Protein AF-A0A2N6K7H3-F1 (afdb_monomer)

Sequence (40 aa):
MGDNRNSSYDSRCWGVVPRENIIGKVYKRVFPLDRIGTIE

Secondary structure (DSSP, 8-state):
--SSTTS--SHHHH-PPPGGG------EE--SGGG-EE--

Radius of gyration: 13.54 Å; Cα contacts (8 Å, |Δi|>4): 27; chains: 1; bounding box: 29×24×25 Å

Organism: NCBI:txid2019572

Structure (mmCIF, N/CA/C/O backbone):
data_AF-A0A2N6K7H3-F1
#
_entry.id   AF-A0A2N6K7H3-F1
#
loop_
_atom_site.group_PDB
_atom_site.id
_atom_site.type_symbol
_atom_site.label_atom_id
_atom_site.label_alt_id
_atom_site.label_comp_id
_atom_site.label_asym_id
_atom_site.label_entity_id
_atom_site.label_seq_id
_atom_site.pdbx_PDB_ins_code
_atom_site.Cartn_x
_atom_site.Cartn_y
_atom_site.Cartn_z
_atom_site.occupancy
_atom_site.B_iso_or_equiv
_atom_site.auth_seq_id
_atom_site.auth_comp_id
_atom_site.auth_asym_id
_atom_site.auth_atom_id
_atom_site.pdbx_PDB_model_num
ATOM 1 N N . MET A 1 1 ? -8.887 -4.723 -3.333 1.00 92.62 1 MET A N 1
ATOM 2 C CA . MET A 1 1 ? -8.395 -6.073 -2.970 1.00 92.62 1 MET A CA 1
ATOM 3 C C . MET A 1 1 ? -7.039 -6.266 -3.607 1.00 92.62 1 MET A C 1
ATOM 5 O O . MET A 1 1 ? -6.779 -5.585 -4.592 1.00 92.62 1 MET A O 1
ATOM 9 N N . GLY A 1 2 ? -6.191 -7.127 -3.047 1.00 95.88 2 GLY A N 1
ATOM 10 C CA . GLY A 1 2 ? -4.818 -7.272 -3.529 1.00 95.88 2 GLY A CA 1
ATOM 11 C C . GLY A 1 2 ? -4.765 -7.683 -5.001 1.00 95.88 2 GLY A C 1
ATOM 12 O O . GLY A 1 2 ? -5.627 -8.424 -5.480 1.00 95.88 2 GLY A O 1
ATOM 13 N N . ASP A 1 3 ? -3.762 -7.198 -5.729 1.00 95.69 3 ASP A N 1
ATOM 14 C CA . ASP A 1 3 ? -3.634 -7.469 -7.165 1.00 95.69 3 ASP A CA 1
ATOM 15 C C . ASP A 1 3 ? -3.277 -8.935 -7.447 1.00 95.69 3 ASP A C 1
ATOM 17 O O . ASP A 1 3 ? -3.792 -9.525 -8.396 1.00 95.69 3 ASP A O 1
ATOM 21 N N . ASN A 1 4 ? -2.488 -9.576 -6.572 1.00 96.88 4 ASN A N 1
ATOM 22 C CA . ASN A 1 4 ? -2.227 -11.019 -6.626 1.00 96.88 4 ASN A CA 1
ATOM 23 C C . ASN A 1 4 ? -3.410 -11.821 -6.048 1.00 96.88 4 ASN A C 1
ATOM 25 O O . ASN A 1 4 ? -3.343 -12.372 -4.948 1.00 96.88 4 ASN A O 1
ATOM 29 N N . ARG A 1 5 ? -4.530 -11.839 -6.778 1.00 95.62 5 ARG A N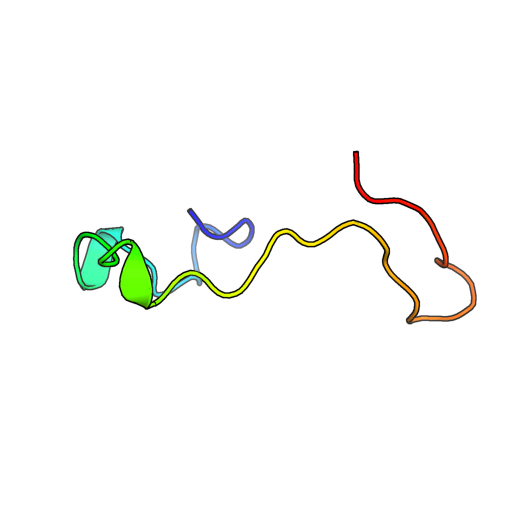 1
ATOM 30 C CA . ARG A 1 5 ? -5.851 -12.281 -6.289 1.00 95.62 5 ARG A CA 1
ATOM 31 C C . ARG A 1 5 ? -5.877 -13.675 -5.673 1.00 95.62 5 ARG A C 1
ATOM 33 O O . ARG A 1 5 ? -6.566 -13.850 -4.667 1.00 95.62 5 ARG A O 1
ATOM 40 N N . ASN A 1 6 ? -5.155 -14.623 -6.265 1.00 96.00 6 ASN A N 1
ATOM 41 C CA . ASN A 1 6 ? -5.150 -16.029 -5.850 1.00 96.00 6 ASN A CA 1
ATOM 42 C C . ASN A 1 6 ? -4.288 -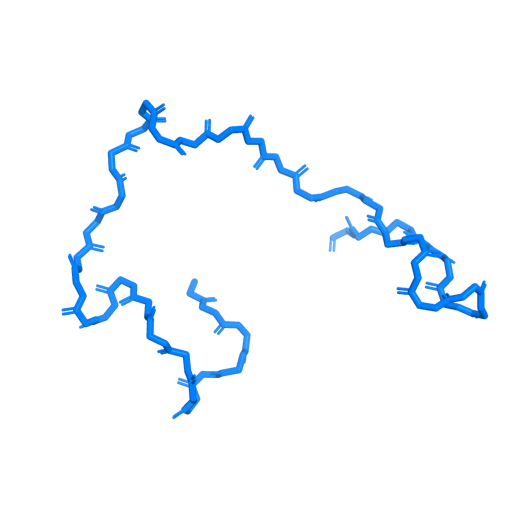16.282 -4.607 1.00 96.00 6 ASN A C 1
ATOM 44 O O . ASN A 1 6 ? -4.443 -17.311 -3.959 1.00 96.00 6 ASN A O 1
ATOM 48 N N . SER A 1 7 ? -3.392 -15.354 -4.264 1.00 97.19 7 SER A N 1
ATOM 49 C CA . SER A 1 7 ? -2.442 -15.510 -3.155 1.00 97.19 7 SER A CA 1
ATOM 50 C C . SER A 1 7 ? -2.456 -14.326 -2.185 1.00 97.19 7 SER A C 1
ATOM 52 O O . SER A 1 7 ? -1.519 -14.143 -1.415 1.00 97.19 7 SER A O 1
ATOM 54 N N . SER A 1 8 ? -3.502 -13.499 -2.219 1.00 96.94 8 SER A N 1
ATOM 55 C CA . SER A 1 8 ? -3.645 -12.339 -1.338 1.00 96.94 8 SER A CA 1
ATOM 56 C C . SER A 1 8 ? -4.595 -12.645 -0.184 1.00 96.94 8 SER A C 1
ATOM 58 O O . SER A 1 8 ? -5.768 -12.944 -0.404 1.00 96.94 8 SER A O 1
ATOM 60 N N . TYR A 1 9 ? -4.084 -12.522 1.042 1.00 97.25 9 TYR A N 1
ATOM 61 C CA . TYR A 1 9 ? -4.870 -12.565 2.273 1.00 97.25 9 TYR A CA 1
ATO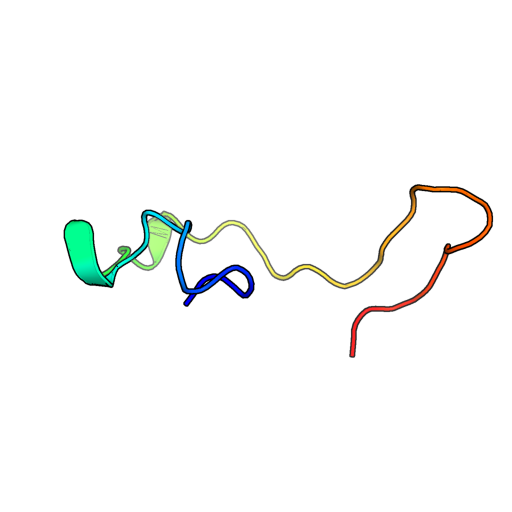M 62 C C . TYR A 1 9 ? -5.386 -11.159 2.606 1.00 97.25 9 TYR A C 1
ATOM 64 O O . TYR A 1 9 ? -4.747 -10.383 3.317 1.00 97.25 9 TYR A O 1
ATOM 72 N N . ASP A 1 10 ? -6.526 -10.795 2.030 1.00 97.12 10 ASP A N 1
ATOM 73 C CA . ASP A 1 10 ? -7.118 -9.460 2.147 1.00 97.12 10 ASP A CA 1
ATOM 74 C C . ASP A 1 10 ? -8.520 -9.511 2.774 1.00 97.12 10 ASP A C 1
ATOM 76 O O . ASP A 1 10 ? -8.904 -10.509 3.383 1.00 97.12 10 ASP A O 1
ATOM 80 N N . SER A 1 11 ? -9.293 -8.432 2.639 1.00 96.94 11 SER A N 1
ATOM 81 C CA . SER A 1 11 ? -10.633 -8.286 3.214 1.00 96.94 11 SER A CA 1
ATOM 82 C C . SER A 1 11 ? -11.613 -9.426 2.908 1.00 96.94 11 SER A C 1
ATOM 84 O O . SER A 1 11 ? -12.593 -9.575 3.631 1.00 96.94 11 SER A O 1
ATOM 86 N N . ARG A 1 12 ? -11.359 -10.263 1.890 1.00 96.56 12 ARG A N 1
ATOM 87 C CA . ARG A 1 12 ? -12.119 -11.509 1.663 1.00 96.56 12 ARG A CA 1
ATOM 88 C C . ARG A 1 12 ? -11.981 -12.515 2.808 1.00 96.56 12 ARG A C 1
ATOM 90 O O . ARG A 1 12 ? -12.889 -13.309 3.019 1.00 96.56 12 ARG A O 1
ATOM 97 N N . CYS A 1 13 ? -10.857 -12.498 3.518 1.00 97.31 13 CYS A N 1
ATOM 98 C CA . CYS A 1 13 ? -10.550 -13.417 4.610 1.00 97.31 13 CYS A CA 1
ATOM 99 C C . CYS A 1 13 ? -10.838 -12.815 5.991 1.00 97.31 13 CYS A C 1
ATOM 101 O O . CYS A 1 13 ? -11.230 -13.547 6.893 1.00 97.31 13 CYS A O 1
ATOM 103 N N . TRP A 1 14 ? -10.638 -11.503 6.171 1.00 96.69 14 TRP A N 1
ATOM 104 C CA . TRP A 1 14 ? -10.694 -10.857 7.494 1.00 96.69 14 TRP A CA 1
ATOM 105 C C . TRP A 1 14 ? -11.615 -9.628 7.591 1.00 96.69 14 TRP A C 1
ATOM 107 O O . TRP A 1 14 ? -11.689 -9.007 8.648 1.00 96.69 14 TRP A O 1
ATOM 117 N N . GLY A 1 15 ? -12.363 -9.288 6.538 1.00 97.00 15 GLY A N 1
ATOM 118 C CA . GLY A 1 15 ? -13.368 -8.220 6.572 1.00 97.00 15 GLY A CA 1
ATOM 119 C C . GLY A 1 15 ? -12.826 -6.813 6.289 1.00 97.00 15 GLY A C 1
ATOM 120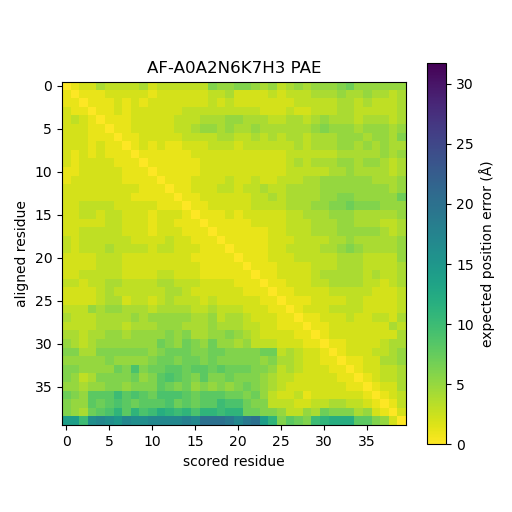 O O . GLY A 1 15 ? -11.803 -6.628 5.630 1.00 97.00 15 GLY A O 1
ATOM 121 N N . VAL A 1 16 ? -13.569 -5.789 6.714 1.00 97.25 16 VAL A N 1
ATOM 122 C CA . VAL A 1 16 ? -13.283 -4.379 6.385 1.00 97.25 16 VAL A CA 1
ATOM 123 C C . VAL A 1 16 ? -12.178 -3.783 7.266 1.00 97.25 16 VAL A C 1
ATOM 125 O O . VAL A 1 16 ? -12.063 -4.121 8.439 1.00 97.25 16 VAL A O 1
ATOM 128 N N . VAL A 1 17 ? -11.385 -2.857 6.711 1.00 97.19 17 VAL A N 1
ATOM 129 C CA . VAL A 1 17 ? -10.392 -2.076 7.473 1.00 97.19 17 VAL A CA 1
ATOM 130 C C . VAL A 1 17 ? -11.053 -0.806 8.018 1.00 97.19 17 VAL A C 1
ATOM 132 O O . VAL A 1 17 ? -11.601 -0.042 7.219 1.00 97.19 17 VAL A O 1
ATOM 135 N N . PRO A 1 18 ? -10.973 -0.531 9.330 1.00 97.94 18 PRO A N 1
ATOM 136 C CA . PRO A 1 18 ? -11.388 0.750 9.898 1.00 97.94 18 PRO A CA 1
ATOM 137 C C . PRO A 1 18 ? -10.597 1.936 9.321 1.00 97.94 18 PRO A C 1
ATOM 139 O O . PRO A 1 18 ? -9.409 1.819 9.014 1.00 97.94 18 PRO A O 1
ATOM 142 N N . ARG A 1 19 ? -11.242 3.096 9.157 1.00 97.12 19 ARG A N 1
ATOM 143 C CA . ARG A 1 19 ? -10.661 4.250 8.443 1.00 97.12 19 ARG A CA 1
ATOM 144 C C . ARG A 1 19 ? -9.423 4.818 9.141 1.00 97.12 19 ARG A C 1
ATOM 146 O O . ARG A 1 19 ? -8.514 5.290 8.468 1.00 97.12 19 ARG A O 1
ATOM 153 N N . GLU A 1 20 ? -9.384 4.751 10.461 1.00 98.12 20 GLU A N 1
ATOM 154 C CA . GLU A 1 20 ? -8.276 5.174 11.314 1.00 98.12 20 GLU A CA 1
ATOM 155 C C . GLU A 1 20 ? -6.972 4.409 11.044 1.00 98.12 20 GLU A C 1
ATOM 157 O O . GLU A 1 20 ? -5.893 4.945 11.278 1.00 98.12 20 GLU A O 1
ATOM 162 N N . ASN A 1 21 ? -7.054 3.198 10.482 1.00 97.88 21 ASN A N 1
ATOM 163 C CA . ASN A 1 21 ? -5.885 2.387 10.139 1.00 97.88 21 ASN A CA 1
ATOM 164 C C . ASN A 1 21 ? -5.320 2.711 8.743 1.00 97.88 21 ASN A C 1
ATOM 166 O O . ASN A 1 21 ? -4.319 2.126 8.325 1.00 97.88 21 ASN A O 1
ATOM 170 N N . ILE A 1 22 ? -5.946 3.623 7.989 1.00 97.38 22 ILE A N 1
ATOM 171 C CA . ILE A 1 22 ? -5.484 4.023 6.656 1.00 97.38 22 ILE A CA 1
ATOM 172 C C . ILE A 1 22 ? -4.448 5.142 6.793 1.00 97.38 22 ILE A C 1
ATOM 174 O O . ILE A 1 22 ? -4.783 6.278 7.112 1.00 97.38 22 ILE A O 1
ATOM 178 N N . ILE A 1 23 ? -3.190 4.830 6.481 1.00 97.75 23 ILE A N 1
ATOM 179 C CA . ILE A 1 23 ? -2.069 5.777 6.604 1.00 97.75 23 ILE A CA 1
ATOM 180 C C . ILE A 1 23 ? -1.942 6.686 5.368 1.00 97.75 23 ILE A C 1
ATOM 182 O O . ILE A 1 23 ? -1.634 7.868 5.495 1.00 97.75 23 ILE A O 1
ATOM 186 N N . GLY A 1 24 ? -2.173 6.167 4.155 1.00 95.75 24 GLY A N 1
ATOM 187 C CA . GLY A 1 24 ? -2.016 6.955 2.927 1.00 95.75 24 GLY A CA 1
ATOM 188 C C . GLY A 1 24 ? -2.244 6.178 1.628 1.00 95.75 24 GLY A C 1
ATOM 189 O O . GLY A 1 24 ? -2.578 4.994 1.646 1.00 95.75 24 GLY A O 1
ATOM 190 N N . LYS A 1 25 ? -2.057 6.864 0.490 1.00 95.12 25 LYS A N 1
ATOM 191 C CA . LYS A 1 25 ? -2.156 6.302 -0.870 1.00 95.12 25 LYS A CA 1
ATOM 192 C C . LYS A 1 25 ? -0.767 6.191 -1.501 1.00 95.12 25 LYS A C 1
ATOM 194 O O . LYS A 1 25 ? 0.025 7.130 -1.449 1.00 95.12 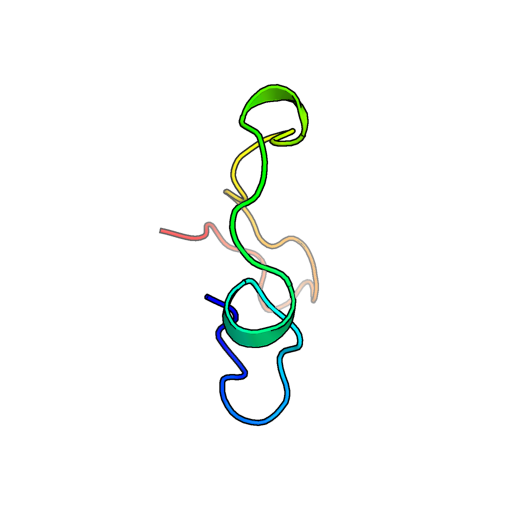25 LYS A O 1
ATOM 199 N N . VAL A 1 26 ? -0.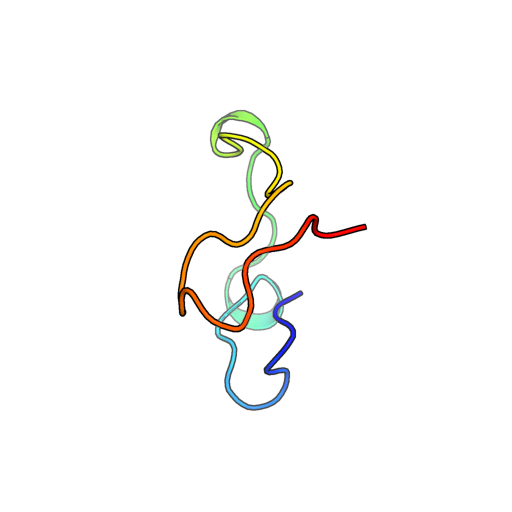489 5.056 -2.136 1.00 94.06 26 VAL A N 1
ATOM 200 C CA . VAL A 1 26 ? 0.732 4.864 -2.928 1.00 94.06 26 VAL A CA 1
ATOM 201 C C . VAL A 1 26 ? 0.662 5.739 -4.188 1.00 94.06 26 VAL A C 1
ATOM 203 O O . VAL A 1 26 ? -0.331 5.681 -4.906 1.00 94.06 26 VAL A O 1
ATOM 206 N N . TYR A 1 27 ? 1.699 6.544 -4.453 1.00 94.19 27 TYR A N 1
ATOM 207 C CA . TYR A 1 27 ? 1.733 7.479 -5.597 1.00 94.19 27 TYR A CA 1
ATOM 208 C C . TYR A 1 27 ? 2.974 7.337 -6.499 1.00 94.19 27 TYR A C 1
ATOM 210 O O . TYR A 1 27 ? 2.958 7.767 -7.653 1.00 94.19 27 TYR A O 1
ATOM 218 N N . LYS A 1 28 ? 4.061 6.729 -6.005 1.00 94.75 28 LYS A N 1
ATOM 219 C CA . LYS A 1 28 ? 5.294 6.472 -6.767 1.00 94.75 28 LYS A CA 1
ATOM 220 C C . LYS A 1 28 ? 5.888 5.117 -6.416 1.00 94.75 28 LYS A C 1
ATOM 222 O O . LYS A 1 28 ? 5.861 4.697 -5.261 1.00 94.75 28 LYS A O 1
ATOM 227 N N . ARG A 1 29 ? 6.498 4.484 -7.415 1.00 94.38 29 ARG A N 1
ATOM 228 C CA . ARG A 1 29 ? 7.387 3.333 -7.263 1.00 94.38 29 ARG A CA 1
ATOM 229 C C . ARG A 1 29 ? 8.822 3.807 -7.466 1.00 94.38 29 ARG A C 1
ATOM 231 O O . ARG A 1 29 ? 9.139 4.352 -8.517 1.00 94.38 29 ARG A O 1
ATOM 238 N N . VAL A 1 30 ? 9.675 3.602 -6.463 1.00 95.00 30 VAL A N 1
ATOM 239 C CA . VAL A 1 30 ? 11.095 4.010 -6.500 1.00 95.00 30 VAL A CA 1
ATOM 240 C C . VAL A 1 30 ? 12.023 2.833 -6.819 1.00 95.00 30 VAL A C 1
ATOM 242 O O . VAL A 1 30 ? 13.114 3.030 -7.340 1.00 95.00 30 VAL A O 1
ATOM 245 N N . PHE A 1 31 ? 11.594 1.601 -6.537 1.00 93.75 31 PHE A N 1
ATOM 246 C CA . PHE A 1 31 ? 12.388 0.401 -6.781 1.00 93.75 31 PHE A CA 1
ATOM 247 C C . PHE A 1 31 ? 11.609 -0.616 -7.633 1.00 93.75 31 PHE A C 1
ATOM 249 O O . PHE A 1 31 ? 10.399 -0.771 -7.431 1.00 93.75 31 PHE A O 1
ATOM 256 N N . PRO A 1 32 ? 12.278 -1.345 -8.543 1.00 94.19 32 PRO A N 1
ATOM 257 C CA . PRO A 1 32 ? 13.688 -1.196 -8.928 1.00 94.19 32 PRO A CA 1
ATOM 258 C C . PRO A 1 32 ? 13.949 0.077 -9.749 1.00 94.19 32 PRO A C 1
ATOM 260 O O . PRO A 1 32 ? 13.013 0.672 -10.284 1.00 94.19 32 PRO A O 1
ATOM 263 N N . LEU A 1 33 ? 15.211 0.532 -9.772 1.00 93.06 33 LEU A N 1
ATOM 264 C CA . LEU A 1 33 ? 15.591 1.858 -10.290 1.00 93.06 33 LEU A CA 1
ATOM 265 C C . LEU A 1 33 ? 15.285 2.030 -11.789 1.00 93.06 33 LEU A C 1
ATOM 267 O O . LEU A 1 33 ? 14.956 3.124 -12.235 1.00 93.06 33 LEU A O 1
ATOM 271 N N . ASP A 1 34 ? 15.330 0.940 -12.552 1.00 95.19 34 ASP A N 1
ATOM 272 C CA . ASP A 1 34 ? 14.952 0.864 -13.969 1.00 95.19 34 ASP A CA 1
ATOM 273 C C . ASP A 1 34 ? 13.438 1.006 -14.203 1.00 95.19 34 ASP A C 1
ATOM 275 O O . ASP A 1 34 ? 12.988 1.190 -15.331 1.00 95.19 34 ASP A O 1
ATOM 279 N N . ARG A 1 35 ? 12.635 0.926 -13.136 1.00 91.38 35 ARG A N 1
ATOM 280 C CA . ARG A 1 35 ? 11.168 0.996 -13.169 1.00 91.38 35 ARG A CA 1
ATOM 281 C C . ARG A 1 35 ? 10.609 2.104 -12.278 1.00 91.38 35 ARG A C 1
ATOM 283 O O . ARG A 1 35 ? 9.451 2.000 -11.842 1.00 91.38 35 ARG A O 1
ATOM 290 N N . ILE A 1 36 ? 11.410 3.144 -12.017 1.00 93.94 36 ILE A N 1
ATOM 291 C CA . ILE A 1 36 ? 10.964 4.354 -11.318 1.00 93.94 36 ILE A CA 1
ATOM 292 C C . ILE A 1 36 ? 9.837 5.006 -12.116 1.00 93.94 36 ILE A C 1
ATOM 294 O O . 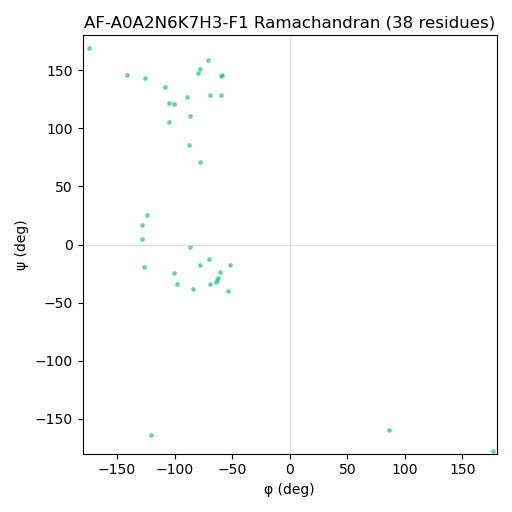ILE A 1 36 ? 9.971 5.262 -13.310 1.00 93.94 36 ILE A O 1
ATOM 298 N N . GLY A 1 37 ? 8.723 5.292 -11.447 1.00 92.19 37 GLY A N 1
ATOM 299 C CA . GLY A 1 37 ? 7.570 5.923 -12.079 1.00 92.19 37 GLY A CA 1
ATOM 300 C C . GLY A 1 37 ? 6.464 6.269 -11.089 1.00 92.19 37 GLY A C 1
ATOM 301 O O . GLY A 1 37 ? 6.490 5.862 -9.923 1.00 92.19 37 GLY A O 1
ATOM 302 N N . THR A 1 38 ? 5.493 7.049 -11.551 1.00 91.50 38 THR A N 1
ATOM 303 C CA . THR A 1 38 ? 4.243 7.303 -10.829 1.00 91.50 38 THR A CA 1
ATOM 304 C C . THR A 1 38 ? 3.294 6.120 -10.984 1.00 91.50 38 THR A C 1
ATOM 306 O O . THR A 1 38 ? 3.354 5.387 -11.970 1.00 91.50 38 THR A O 1
ATOM 309 N N . ILE A 1 39 ? 2.448 5.912 -9.979 1.00 83.94 39 ILE A N 1
ATOM 310 C CA . ILE A 1 39 ? 1.362 4.933 -10.029 1.00 83.94 39 ILE A CA 1
ATOM 311 C C . ILE A 1 39 ? 0.083 5.753 -10.216 1.00 83.94 39 ILE A C 1
ATOM 313 O O . ILE A 1 39 ? -0.314 6.457 -9.285 1.00 83.94 39 ILE A O 1
ATOM 317 N N . GLU A 1 40 ? -0.479 5.733 -11.428 1.00 64.50 40 GLU A N 1
ATOM 318 C CA . GLU A 1 40 ? -1.813 6.283 -11.733 1.00 64.50 40 GLU A CA 1
ATOM 319 C C . GLU A 1 40 ? -2.908 5.246 -11.472 1.00 64.50 40 GLU A C 1
ATOM 321 O O . GLU A 1 40 ? -2.718 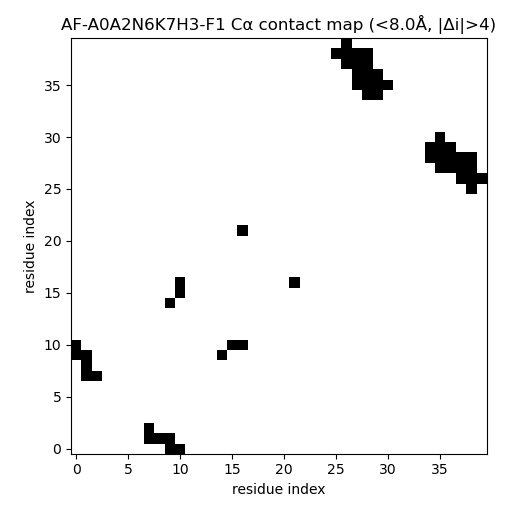4.071 -11.866 1.00 64.50 40 GLU A O 1
#

pLDDT: mean 94.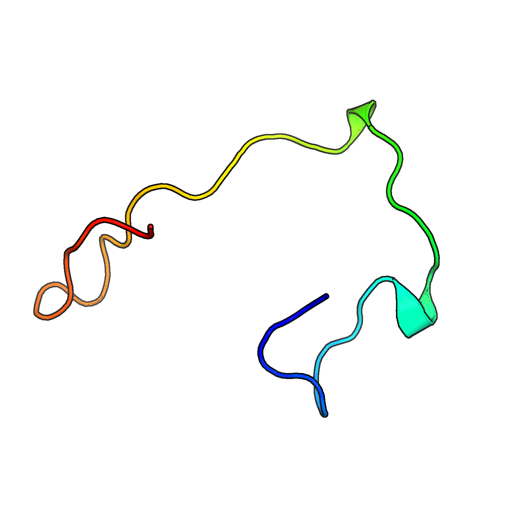58, std 5.46, range [64.5, 98.12]

Solvent-accessible surface area (backbone atoms only — not comparable to full-atom values): 2892 Å² total; per-residue (Å²): 127,57,86,56,64,95,81,48,93,38,51,93,79,76,45,84,81,62,73,90,77,62,87,78,79,85,53,67,38,69,71,59,75,95,58,54,43,74,57,131

Foldseek 3Di:
DDPVVVPDPDCVPVNDDDPVPDPDDQFWDPPPVVPTDTDD

Mean predicted aligned error: 3.49 Å

InterPro domains:
  IPR019533 Peptidase S26 [PF10502] (1-28)
  IPR019533 Peptidase S26 [cd06530] (1-26)
  IPR036286 LexA/Signal peptidase-like superfamily [SSF51306] (1-39)